Protein AF-A0A6G3ZCK2-F1 (afdb_monomer_lite)

Sequence (172 aa):
LAFLEGDVGRLFSEFALTMAAAVAFSSIVALSLSSMLASKVLQPTTQRTLIARLVERGFAAVERGYRSALAGALRRPSVVAVLFLLVLGSAAWLFREIPSEYAPKEDRGAFFTNHLPPIGVLIAPRIWAFDSDRKGISARISRRHLNHCNGGKTILYLSRGNGLRRWRTLLG

Secondary structure (DSSP, 8-state):
-TT--SHHHHHHHHHHHHHHHHHHHHHHHIIIIIHHHHHHH--------HHHHHHHHHHHHHHHHHHHHHHHHHH-HHHHHHHHHHHHHHHHHHHHHS---SS-----S------PPPTT--S--THHHHHHHHHHHHHHHHTTS-----SS--------SS----------

Radius of gyration: 38.15 Å; chains: 1; bounding box: 64×107×70 Å

Foldseek 3Di:
DLPDDDPLNVVVNVVVVVVVVVVVVVVVCCVPVVVVCCVVVDDPDPDDDPVNVVVVVVVVVVVVVVVVVVVVCVVCVVVVVVVVVVVVVVVVVVVVVDDDDPDPDDPPVDDDDDDDPPPDDDDDDPPVVVVVVVVVVVVVVVVPPPDDDDDDDDDDDDPDPDDDDDDDDDDD

pLDDT: mean 75.1, std 19.96, range [34.25, 97.69]

Structure (mmCIF, N/CA/C/O backbone):
data_AF-A0A6G3ZCK2-F1
#
_entry.id   AF-A0A6G3ZCK2-F1
#
loop_
_atom_site.group_PDB
_atom_site.id
_atom_site.type_symbol
_atom_site.label_atom_id
_atom_site.label_alt_id
_atom_site.label_comp_id
_atom_site.label_asym_id
_atom_site.label_entity_id
_atom_site.label_seq_id
_atom_site.pdbx_PDB_ins_code
_atom_site.Cartn_x
_atom_site.Cartn_y
_atom_site.Cartn_z
_atom_site.occupancy
_atom_site.B_iso_or_equiv
_atom_site.auth_seq_id
_atom_site.auth_comp_id
_atom_site.auth_asym_id
_atom_site.auth_atom_id
_atom_site.pdbx_PDB_model_num
ATOM 1 N N . LEU A 1 1 ? 17.152 1.382 -3.271 1.00 62.22 1 LEU A N 1
ATOM 2 C CA . LEU A 1 1 ? 17.229 2.803 -3.686 1.00 62.22 1 LEU A CA 1
ATOM 3 C C . LEU A 1 1 ? 18.403 3.532 -3.042 1.00 62.22 1 LEU A C 1
ATOM 5 O O . LEU A 1 1 ? 19.153 4.139 -3.781 1.00 62.22 1 LEU A O 1
ATOM 9 N N . ALA A 1 2 ? 18.625 3.402 -1.727 1.00 66.94 2 ALA A N 1
ATOM 10 C CA . ALA A 1 2 ? 19.715 4.088 -1.012 1.00 66.94 2 ALA A CA 1
ATOM 11 C C . ALA A 1 2 ? 21.163 3.729 -1.440 1.00 66.94 2 ALA A C 1
ATOM 13 O O . ALA A 1 2 ? 22.107 4.346 -0.970 1.00 66.94 2 ALA A O 1
ATOM 14 N N . PHE A 1 3 ? 21.337 2.725 -2.307 1.00 71.88 3 PHE A N 1
ATOM 15 C CA . PHE A 1 3 ? 22.629 2.277 -2.848 1.00 71.88 3 PHE A CA 1
ATOM 16 C C . PHE A 1 3 ? 22.690 2.384 -4.386 1.00 71.88 3 PHE A C 1
ATOM 18 O O . PHE A 1 3 ? 23.488 1.701 -5.016 1.00 71.88 3 PHE A O 1
ATOM 25 N N . LEU A 1 4 ? 21.811 3.177 -5.016 1.00 77.06 4 LEU A N 1
ATOM 26 C CA . LEU A 1 4 ? 21.938 3.481 -6.447 1.00 77.06 4 LEU A CA 1
ATOM 27 C C . LEU A 1 4 ? 23.051 4.516 -6.649 1.00 77.06 4 LEU A C 1
ATOM 29 O O . LEU A 1 4 ? 23.073 5.541 -5.973 1.00 77.06 4 LEU A O 1
ATOM 33 N N . GLU A 1 5 ? 23.940 4.253 -7.600 1.00 69.50 5 GLU A N 1
ATOM 34 C CA . GLU A 1 5 ? 25.084 5.105 -7.932 1.00 69.50 5 GLU A CA 1
ATOM 35 C C . GLU A 1 5 ? 24.721 6.075 -9.077 1.00 69.50 5 GLU A C 1
ATOM 37 O O . GLU A 1 5 ? 23.989 5.710 -9.999 1.00 69.50 5 GLU A O 1
ATOM 42 N N . GLY A 1 6 ? 25.181 7.331 -9.000 1.00 75.69 6 GLY A N 1
ATOM 43 C CA . GLY A 1 6 ? 24.859 8.413 -9.948 1.00 75.69 6 GLY A CA 1
ATOM 44 C C . GLY A 1 6 ? 23.977 9.532 -9.367 1.00 75.69 6 GLY A C 1
ATOM 45 O O . GLY A 1 6 ? 23.432 9.409 -8.269 1.00 75.69 6 GLY A O 1
ATOM 46 N N . ASP A 1 7 ? 23.814 10.636 -10.107 1.00 74.94 7 ASP A N 1
ATOM 47 C CA . ASP A 1 7 ? 23.085 11.839 -9.647 1.00 74.94 7 ASP A CA 1
ATOM 48 C C . ASP A 1 7 ? 21.626 11.544 -9.259 1.00 74.94 7 ASP A C 1
ATOM 50 O O . ASP A 1 7 ? 21.112 12.032 -8.252 1.00 74.94 7 ASP A O 1
ATOM 54 N N . VAL A 1 8 ? 20.977 10.666 -10.024 1.00 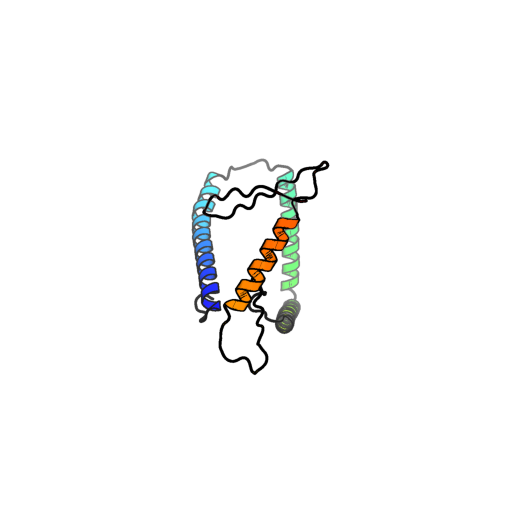78.25 8 VAL A N 1
ATOM 55 C CA . VAL A 1 8 ? 19.616 10.181 -9.759 1.00 78.25 8 VAL A CA 1
ATOM 56 C C . VAL A 1 8 ? 19.570 9.330 -8.482 1.00 78.25 8 VAL A C 1
ATOM 58 O O . VAL A 1 8 ? 18.631 9.424 -7.691 1.00 78.25 8 VAL A O 1
ATOM 61 N N . GLY A 1 9 ? 20.613 8.533 -8.240 1.00 78.19 9 GLY A N 1
ATOM 62 C CA . GLY A 1 9 ? 20.752 7.706 -7.044 1.00 78.19 9 GLY A CA 1
ATOM 63 C C . GLY A 1 9 ? 20.879 8.533 -5.768 1.00 78.19 9 GLY A C 1
ATOM 64 O O . GLY A 1 9 ? 20.275 8.183 -4.753 1.00 78.19 9 GLY A O 1
ATOM 65 N N . ARG A 1 10 ? 21.570 9.678 -5.826 1.00 80.31 10 ARG A N 1
ATOM 66 C CA . ARG A 1 10 ? 21.702 10.597 -4.685 1.00 80.31 10 ARG A CA 1
ATOM 67 C C . ARG A 1 10 ? 20.360 11.211 -4.277 1.00 80.31 10 ARG A C 1
ATOM 69 O O . ARG A 1 10 ? 20.015 11.162 -3.098 1.00 80.31 10 ARG A O 1
ATOM 76 N N . LEU A 1 11 ? 19.568 11.681 -5.244 1.00 83.62 11 LEU A N 1
ATOM 77 C CA . LEU A 1 11 ? 18.233 12.239 -4.987 1.00 83.62 11 LEU A CA 1
ATOM 78 C C . LEU A 1 11 ? 17.289 11.200 -4.356 1.00 83.62 11 LEU A C 1
ATOM 80 O O . LEU A 1 11 ? 16.646 11.461 -3.338 1.00 83.62 11 LEU A O 1
ATOM 84 N N . PHE A 1 12 ? 17.230 9.991 -4.924 1.00 84.12 12 PHE A N 1
ATOM 85 C CA . PHE A 1 12 ? 16.384 8.929 -4.375 1.00 84.12 12 PHE A CA 1
ATOM 86 C C . PHE A 1 12 ? 16.886 8.396 -3.028 1.00 84.12 12 PHE A C 1
ATOM 88 O O . PHE A 1 12 ? 16.075 7.910 -2.240 1.00 84.12 12 PHE A O 1
ATOM 95 N N . SER A 1 13 ? 18.186 8.490 -2.737 1.00 88.12 13 SER A N 1
ATOM 96 C CA . SER A 1 13 ? 18.752 8.081 -1.446 1.00 88.12 13 SER A CA 1
ATOM 97 C C . SER A 1 13 ? 18.347 9.025 -0.316 1.00 88.12 13 SER A C 1
ATOM 99 O O . SER A 1 13 ? 17.959 8.554 0.753 1.00 88.12 13 SER A O 1
ATOM 101 N N . GLU A 1 14 ? 18.350 10.338 -0.556 1.00 89.94 14 GLU A N 1
ATOM 102 C CA . GLU A 1 14 ? 17.881 11.334 0.418 1.00 89.94 14 GLU A CA 1
ATOM 103 C C . GLU A 1 14 ? 16.376 11.175 0.707 1.00 89.94 14 GLU A C 1
ATOM 105 O O . GLU A 1 14 ? 15.948 11.171 1.867 1.00 89.94 14 GLU A O 1
ATOM 110 N N . PHE A 1 15 ? 15.566 10.933 -0.329 1.00 91.50 15 PHE A N 1
ATOM 111 C CA . PHE A 1 15 ? 14.142 10.626 -0.159 1.00 91.50 15 PHE A CA 1
ATOM 112 C C . PHE A 1 15 ? 13.913 9.298 0.582 1.00 91.50 15 PHE A C 1
ATOM 114 O O . PHE A 1 15 ? 13.095 9.213 1.497 1.00 91.50 15 PHE A O 1
ATOM 121 N N . ALA A 1 16 ? 14.659 8.250 0.229 1.00 92.44 16 ALA A N 1
ATOM 122 C CA . ALA A 1 16 ? 14.528 6.953 0.884 1.00 92.44 16 ALA A CA 1
ATOM 123 C C . ALA A 1 16 ? 14.892 7.031 2.374 1.00 92.44 16 ALA A C 1
ATOM 125 O O . ALA A 1 16 ? 14.187 6.453 3.202 1.00 92.44 16 ALA A O 1
ATOM 126 N N . LEU A 1 17 ? 15.952 7.767 2.725 1.00 92.69 17 LEU A N 1
ATOM 127 C CA . LEU A 1 17 ? 16.385 7.939 4.111 1.00 92.69 17 LEU A CA 1
ATOM 128 C C . LEU A 1 17 ? 15.348 8.706 4.943 1.00 92.69 17 LEU A C 1
ATOM 130 O O . LEU A 1 17 ? 15.044 8.298 6.064 1.00 92.69 17 LEU A O 1
ATOM 134 N N . THR A 1 18 ? 14.773 9.781 4.399 1.00 94.62 18 THR A N 1
ATOM 135 C CA . THR A 1 18 ? 13.746 10.574 5.097 1.00 94.62 18 THR A CA 1
ATOM 136 C C . THR A 1 18 ? 12.463 9.774 5.322 1.00 94.62 18 THR A C 1
ATOM 138 O O . THR A 1 18 ? 11.944 9.764 6.439 1.00 94.62 18 THR A O 1
ATOM 141 N N . MET A 1 19 ? 11.994 9.029 4.316 1.00 96.31 19 MET A N 1
ATOM 142 C CA . MET A 1 19 ? 10.844 8.127 4.452 1.00 96.31 19 MET A CA 1
ATOM 143 C C . MET A 1 19 ? 11.108 7.005 5.462 1.00 96.31 19 MET A C 1
ATOM 145 O O . MET A 1 19 ? 10.255 6.721 6.303 1.00 96.31 19 MET A O 1
ATOM 149 N N . ALA A 1 20 ? 12.296 6.393 5.424 1.00 95.69 20 ALA A N 1
ATOM 150 C CA . ALA A 1 20 ? 12.673 5.348 6.373 1.00 95.69 20 ALA A CA 1
ATOM 151 C C . ALA A 1 20 ? 12.702 5.877 7.815 1.00 95.69 20 ALA A C 1
ATOM 153 O O . ALA A 1 20 ? 12.113 5.262 8.705 1.00 95.69 20 ALA A O 1
ATOM 154 N N . ALA A 1 21 ? 13.321 7.040 8.041 1.00 96.50 21 ALA A N 1
ATOM 155 C CA . ALA A 1 21 ? 13.349 7.682 9.351 1.00 96.50 21 ALA A CA 1
ATOM 156 C C . ALA A 1 21 ? 11.933 8.044 9.833 1.00 96.50 21 ALA A C 1
ATOM 158 O O . ALA A 1 21 ? 11.574 7.728 10.967 1.00 96.50 21 ALA A O 1
ATOM 159 N N . ALA A 1 22 ? 11.099 8.635 8.969 1.00 97.25 22 ALA A N 1
ATOM 160 C CA . ALA A 1 22 ? 9.723 9.005 9.299 1.00 97.25 22 ALA A CA 1
ATOM 161 C C . ALA A 1 22 ? 8.873 7.790 9.711 1.00 97.25 22 ALA A C 1
ATOM 163 O O . ALA A 1 22 ? 8.191 7.831 10.738 1.00 97.25 22 ALA A O 1
ATOM 164 N N . VAL A 1 23 ? 8.946 6.686 8.959 1.00 96.75 23 VAL A N 1
ATOM 165 C CA . VAL A 1 23 ? 8.215 5.446 9.275 1.00 96.75 23 VAL A CA 1
ATOM 166 C C . VAL A 1 23 ? 8.749 4.790 10.552 1.00 96.75 23 VAL A C 1
ATOM 168 O O . VAL A 1 23 ? 7.955 4.297 11.355 1.00 96.75 23 VAL A O 1
ATOM 171 N N . ALA A 1 24 ? 10.064 4.821 10.793 1.00 97.56 24 ALA A N 1
ATOM 172 C CA . ALA A 1 24 ? 10.661 4.280 12.015 1.00 97.56 24 ALA A CA 1
ATOM 173 C C . ALA A 1 24 ? 10.182 5.036 13.265 1.00 97.56 24 ALA A C 1
ATOM 175 O O . ALA A 1 24 ? 9.674 4.418 14.205 1.00 97.56 24 ALA A O 1
ATOM 176 N N . PHE A 1 25 ? 10.254 6.372 13.252 1.00 97.38 25 PHE A N 1
ATOM 177 C CA . PHE A 1 25 ? 9.725 7.194 14.343 1.00 97.38 25 PHE A CA 1
ATOM 178 C C . PHE A 1 25 ? 8.212 7.012 14.511 1.00 97.38 25 PHE A C 1
ATOM 180 O O . PHE A 1 25 ? 7.741 6.850 15.637 1.00 97.38 25 PHE A O 1
ATOM 187 N N . SER A 1 26 ? 7.452 6.964 13.410 1.00 97.50 26 SER A N 1
ATOM 188 C CA . SER A 1 26 ? 6.005 6.713 13.443 1.00 97.50 26 SER A CA 1
ATOM 189 C C . SER A 1 26 ? 5.668 5.363 14.077 1.00 97.50 26 SER A C 1
ATOM 191 O O . SER A 1 26 ? 4.751 5.287 14.889 1.00 97.50 26 SER A O 1
ATOM 193 N N . SER A 1 27 ? 6.444 4.318 13.788 1.00 97.19 27 SER A N 1
ATOM 194 C CA . SER A 1 27 ? 6.246 2.987 14.371 1.00 97.19 27 SER A CA 1
ATOM 195 C C . SER A 1 27 ? 6.489 2.994 15.884 1.00 97.19 27 SER A C 1
ATOM 197 O O . SER A 1 27 ? 5.657 2.493 16.637 1.00 97.19 27 SER A O 1
ATOM 199 N N . ILE A 1 28 ? 7.570 3.626 16.358 1.00 97.44 28 ILE A N 1
ATOM 200 C CA . ILE A 1 28 ? 7.863 3.755 17.802 1.00 97.44 28 ILE A CA 1
ATOM 201 C C . ILE A 1 28 ? 6.743 4.520 18.522 1.00 97.44 28 ILE A C 1
ATOM 203 O O . ILE A 1 28 ? 6.287 4.113 19.597 1.00 97.44 28 ILE A O 1
ATOM 207 N N . VAL A 1 29 ? 6.274 5.605 17.902 1.00 96.12 29 VAL A N 1
ATOM 208 C CA . VAL A 1 29 ? 5.152 6.416 18.386 1.00 96.12 29 VAL A CA 1
ATOM 209 C C . VAL A 1 29 ? 3.864 5.596 18.415 1.00 96.12 29 VAL A C 1
ATOM 211 O O . VAL A 1 29 ? 3.179 5.599 19.432 1.00 96.12 29 VAL A O 1
ATOM 214 N N . ALA A 1 30 ? 3.545 4.845 17.361 1.00 96.25 30 ALA A N 1
ATOM 215 C CA . ALA A 1 30 ? 2.355 4.005 17.310 1.00 96.25 30 ALA A CA 1
ATOM 216 C C . ALA A 1 30 ? 2.380 2.931 18.406 1.00 96.25 30 ALA A C 1
ATOM 218 O O . ALA A 1 30 ? 1.399 2.782 19.129 1.00 96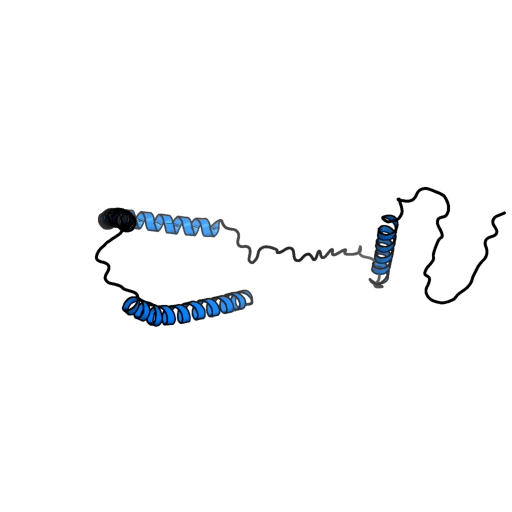.25 30 ALA A O 1
ATOM 219 N N . LEU A 1 31 ? 3.502 2.235 18.608 1.00 95.00 31 LEU A N 1
ATOM 220 C CA . LEU A 1 31 ? 3.588 1.199 19.640 1.00 95.00 31 LEU A CA 1
ATOM 221 C C . LEU A 1 31 ? 3.515 1.774 21.065 1.00 95.00 31 LEU A C 1
ATOM 223 O O . LEU A 1 31 ? 2.880 1.166 21.926 1.00 95.00 31 LEU A O 1
ATOM 227 N N . SER A 1 32 ? 4.113 2.941 21.322 1.00 95.25 32 SER A N 1
ATOM 228 C CA . SER A 1 32 ? 4.132 3.549 22.664 1.00 95.25 32 SER A CA 1
ATOM 229 C C . SER A 1 32 ? 2.856 4.334 22.978 1.00 95.25 32 SER A C 1
ATOM 231 O O . SER A 1 32 ? 2.174 4.070 23.967 1.00 95.25 32 SER A O 1
ATOM 233 N N . LEU A 1 33 ? 2.505 5.302 22.129 1.00 93.88 33 LEU A N 1
ATOM 234 C CA . LEU A 1 33 ? 1.378 6.203 22.366 1.00 93.88 33 LEU A CA 1
ATOM 235 C C . LEU A 1 33 ? 0.039 5.530 22.071 1.00 93.88 33 LEU A C 1
ATOM 237 O O . LEU A 1 33 ? -0.896 5.737 22.839 1.00 93.88 33 LEU A O 1
ATOM 241 N N . SER A 1 34 ? -0.082 4.709 21.018 1.00 94.56 34 SER A N 1
ATOM 242 C CA . SER A 1 34 ? -1.368 4.059 20.716 1.00 94.56 34 SER A CA 1
ATOM 243 C C . SER A 1 34 ? -1.744 3.035 21.787 1.00 94.56 34 SER A C 1
ATOM 245 O O . SER A 1 34 ? -2.887 3.036 22.233 1.00 94.56 34 SER A O 1
ATOM 247 N N . SER A 1 35 ? -0.792 2.225 22.276 1.00 90.50 35 SER A N 1
ATOM 248 C CA . SER A 1 35 ? -1.063 1.260 23.355 1.00 90.50 35 SER A CA 1
ATOM 249 C C . SER A 1 35 ? -1.417 1.951 24.680 1.00 90.50 35 SER A C 1
ATOM 251 O O . SER A 1 35 ? -2.392 1.573 25.335 1.00 90.50 35 SER A O 1
ATOM 253 N N . MET A 1 36 ? -0.700 3.023 25.042 1.00 94.25 36 MET A N 1
ATOM 254 C CA . MET A 1 36 ? -0.987 3.804 26.248 1.00 94.25 36 MET A CA 1
ATOM 255 C C . MET A 1 36 ? -2.348 4.511 26.163 1.00 94.25 36 MET A C 1
ATOM 257 O O . MET A 1 36 ? -3.141 4.445 27.106 1.00 94.25 36 MET A O 1
ATOM 261 N N . LEU A 1 37 ? -2.634 5.182 25.042 1.00 91.62 37 LEU A N 1
ATOM 262 C CA . LEU A 1 37 ? -3.900 5.886 24.838 1.00 91.62 37 LEU A CA 1
ATOM 263 C C . LEU A 1 37 ? -5.065 4.907 24.766 1.00 91.62 37 LEU A C 1
ATOM 265 O O . LEU A 1 37 ? -6.092 5.175 25.378 1.00 91.62 37 LEU A O 1
ATOM 269 N N . ALA A 1 38 ? -4.907 3.756 24.111 1.00 87.62 38 ALA A N 1
ATOM 270 C CA . ALA A 1 38 ? -5.930 2.718 24.112 1.00 87.62 38 ALA A CA 1
ATOM 271 C C . ALA A 1 38 ? -6.255 2.263 25.541 1.00 87.62 38 ALA A C 1
ATOM 273 O O . ALA A 1 38 ? -7.423 2.158 25.889 1.00 87.62 38 ALA A O 1
ATOM 274 N N . SER A 1 39 ? -5.263 2.085 26.418 1.00 90.50 39 SER A N 1
ATOM 275 C CA . SER A 1 39 ? -5.540 1.705 27.810 1.00 90.50 39 SER A CA 1
ATOM 276 C C . SER A 1 39 ? -6.199 2.816 28.642 1.00 90.50 39 SER A C 1
ATOM 278 O O . SER A 1 39 ? -6.892 2.503 29.608 1.00 90.50 39 SER A O 1
ATOM 280 N N . LYS A 1 40 ? -5.956 4.096 28.329 1.00 87.19 40 LYS A N 1
ATOM 281 C CA . LYS A 1 40 ? -6.430 5.239 29.136 1.00 87.19 40 LYS A CA 1
ATOM 282 C C . LYS A 1 40 ? -7.729 5.867 28.627 1.00 87.19 40 LYS A C 1
ATOM 284 O O . LYS A 1 40 ? -8.520 6.349 29.430 1.00 87.19 40 LYS A O 1
ATOM 289 N N . VAL A 1 41 ? -7.930 5.895 27.313 1.00 86.81 41 VAL A N 1
ATOM 290 C CA . VAL A 1 41 ? -9.071 6.540 26.639 1.00 86.81 41 VAL A CA 1
ATOM 291 C C . VAL A 1 41 ? -10.241 5.572 26.466 1.00 86.81 41 VAL A C 1
ATOM 293 O O . VAL A 1 41 ? -11.377 6.018 26.308 1.00 86.81 41 VAL A O 1
ATOM 296 N N . LEU A 1 42 ? -9.998 4.257 26.517 1.00 79.38 42 LEU A N 1
ATOM 297 C CA . LEU A 1 42 ? -11.042 3.254 26.339 1.00 79.38 42 LEU A CA 1
ATOM 298 C C . LEU A 1 42 ? -11.968 3.211 27.560 1.00 79.38 42 LEU A C 1
ATOM 300 O O . LEU A 1 42 ? -11.761 2.476 28.522 1.00 79.38 42 LEU A O 1
ATOM 304 N N . GLN A 1 43 ? -13.013 4.029 27.500 1.00 78.94 43 GLN A N 1
ATOM 305 C CA . GLN A 1 43 ? -14.123 3.991 28.438 1.00 78.94 43 GLN A CA 1
ATOM 306 C C . GLN A 1 43 ? -15.036 2.812 28.068 1.00 78.94 43 GLN A C 1
ATOM 308 O O . GLN A 1 43 ? -15.429 2.693 26.901 1.00 78.94 43 GLN A O 1
ATOM 313 N N . PRO A 1 44 ? -15.407 1.942 29.022 1.00 72.06 44 PRO A N 1
ATOM 314 C CA . PRO A 1 44 ? -16.388 0.895 28.776 1.00 72.06 44 PRO A CA 1
ATOM 315 C C . PRO A 1 44 ? -17.756 1.545 28.534 1.00 72.06 44 PRO A C 1
ATOM 317 O O . PRO A 1 44 ? -18.460 1.924 29.465 1.00 72.06 44 PRO A O 1
ATOM 320 N N . THR A 1 45 ? -18.125 1.722 27.265 1.00 68.06 45 THR A N 1
ATOM 321 C CA . THR A 1 45 ? -19.443 2.241 26.892 1.00 68.06 45 THR A CA 1
ATOM 322 C C . THR A 1 45 ? -20.434 1.095 26.702 1.00 68.06 45 THR A C 1
ATOM 324 O O . THR A 1 45 ? -20.283 0.248 25.823 1.00 68.06 45 THR A O 1
ATOM 327 N N . THR A 1 46 ? -21.474 1.073 27.536 1.00 62.97 46 THR A N 1
ATOM 328 C CA . THR A 1 46 ? -22.573 0.093 27.469 1.00 62.97 46 THR A CA 1
ATOM 329 C C . THR A 1 46 ? -23.646 0.498 26.447 1.00 62.97 46 THR A C 1
ATOM 331 O O . THR A 1 46 ? -24.452 -0.330 26.027 1.00 62.97 46 THR A O 1
ATOM 334 N N . GLN A 1 47 ? -23.665 1.756 25.984 1.00 63.81 47 GLN A N 1
ATOM 335 C CA . GLN A 1 47 ? -24.712 2.266 25.092 1.00 63.81 47 GLN A CA 1
ATOM 336 C C . GLN A 1 47 ? -24.146 2.728 23.743 1.00 63.81 47 GLN A C 1
ATOM 338 O O . GLN A 1 47 ? -23.678 3.852 23.581 1.00 63.81 47 GLN A O 1
ATOM 343 N N . ARG A 1 48 ? -24.222 1.849 22.734 1.00 72.81 48 ARG A N 1
ATOM 344 C CA . ARG A 1 48 ? -23.890 2.194 21.341 1.00 72.81 48 ARG A CA 1
ATOM 345 C C . ARG A 1 48 ? -24.968 3.085 20.724 1.00 72.81 48 ARG A C 1
ATOM 347 O O . ARG A 1 48 ? -26.125 2.659 20.625 1.00 72.81 48 ARG A O 1
ATOM 354 N N . THR A 1 49 ? -24.561 4.264 20.249 1.00 85.75 49 THR A N 1
ATOM 355 C CA . THR A 1 49 ? -25.398 5.210 19.495 1.00 85.75 49 THR A CA 1
ATOM 356 C C . THR A 1 49 ? -25.963 4.566 18.222 1.00 85.75 49 THR A C 1
ATOM 358 O O . THR A 1 49 ? -25.384 3.629 17.668 1.00 85.75 49 THR A O 1
ATOM 361 N N . LEU A 1 50 ? -27.107 5.059 17.731 1.00 86.38 50 LEU A N 1
ATOM 362 C CA . LEU A 1 50 ? -27.739 4.533 16.510 1.00 86.38 50 LEU A CA 1
ATOM 363 C C . LEU A 1 50 ? -26.805 4.614 15.290 1.00 86.38 50 LEU A C 1
ATOM 365 O O . LEU A 1 50 ? -26.767 3.686 14.484 1.00 86.38 50 LEU A O 1
ATOM 369 N N . ILE A 1 51 ? -25.996 5.674 15.209 1.00 90.31 51 ILE A N 1
ATOM 370 C CA . ILE A 1 51 ? -24.982 5.861 14.162 1.00 90.31 51 ILE A CA 1
ATOM 371 C C . ILE A 1 51 ? -23.901 4.778 14.258 1.00 90.31 51 ILE A C 1
ATOM 373 O O . ILE A 1 51 ? -23.593 4.141 13.254 1.00 90.31 51 ILE A O 1
ATOM 377 N N . ALA A 1 52 ? -23.380 4.496 15.459 1.00 88.56 52 ALA A N 1
ATOM 378 C CA . ALA A 1 52 ? -22.386 3.438 15.651 1.00 88.56 52 ALA A CA 1
ATOM 379 C C . ALA A 1 52 ? -22.920 2.068 15.202 1.00 88.56 52 ALA A C 1
ATOM 381 O O . ALA A 1 52 ? -22.222 1.321 14.524 1.00 88.56 52 ALA A O 1
ATOM 382 N N . ARG A 1 53 ? -24.192 1.758 15.493 1.00 88.44 53 ARG A N 1
ATOM 383 C CA . ARG A 1 53 ? -24.828 0.505 15.043 1.00 88.44 53 ARG A CA 1
ATOM 384 C C . ARG A 1 53 ? -24.981 0.432 13.523 1.00 88.44 53 ARG A C 1
ATOM 386 O O . ARG A 1 53 ? -24.855 -0.654 12.960 1.00 88.44 53 ARG A O 1
ATOM 393 N N . LEU A 1 54 ? -25.272 1.552 12.860 1.00 92.31 54 LEU A N 1
ATOM 394 C CA . LEU A 1 54 ? -25.364 1.604 11.400 1.00 92.31 54 LEU A CA 1
ATOM 395 C C . LEU A 1 54 ? -23.996 1.354 10.752 1.00 92.31 54 LEU A C 1
ATOM 397 O O . LEU A 1 54 ? -23.891 0.531 9.845 1.00 92.31 54 LEU A O 1
ATOM 401 N N . VAL A 1 55 ? -22.953 2.005 11.269 1.00 94.25 55 VAL A N 1
ATOM 402 C CA . VAL A 1 55 ? -21.567 1.822 10.817 1.00 94.25 55 VAL A CA 1
ATOM 403 C C . VAL A 1 55 ? -21.116 0.374 11.017 1.00 94.25 55 VAL A C 1
ATOM 405 O O . VAL A 1 55 ? -20.568 -0.231 10.099 1.00 94.25 55 VAL A O 1
ATOM 408 N N . GLU A 1 56 ? -21.425 -0.229 12.164 1.00 91.69 56 GLU A N 1
ATOM 409 C CA . GLU A 1 56 ? -21.064 -1.621 12.444 1.00 91.69 56 GLU A CA 1
ATOM 410 C C . GLU A 1 56 ? -21.760 -2.617 11.516 1.00 91.69 56 GLU A C 1
ATOM 412 O O . GLU A 1 56 ? -21.149 -3.579 11.058 1.00 91.69 56 GLU A O 1
ATOM 417 N N . ARG A 1 57 ? -23.030 -2.367 11.172 1.00 93.50 57 ARG A N 1
ATOM 418 C CA . ARG A 1 57 ? -23.739 -3.159 10.156 1.00 93.50 57 ARG A CA 1
ATOM 419 C C . ARG A 1 57 ? -23.094 -3.016 8.779 1.00 93.50 57 ARG A C 1
ATOM 421 O O . ARG A 1 57 ? -23.019 -4.010 8.059 1.00 93.50 57 ARG A O 1
ATOM 428 N N . GLY A 1 58 ? -22.620 -1.816 8.436 1.00 95.69 58 GLY A N 1
ATOM 429 C CA . GLY A 1 58 ? -21.846 -1.561 7.222 1.00 95.69 58 GLY A CA 1
ATOM 430 C C . GLY A 1 58 ? -20.557 -2.383 7.189 1.00 95.69 58 GLY A C 1
ATOM 431 O O . GLY A 1 58 ? -20.352 -3.160 6.257 1.00 95.69 58 GLY A O 1
ATOM 432 N N . PHE A 1 59 ? -19.740 -2.303 8.243 1.00 96.00 59 PHE A N 1
ATOM 433 C CA . PHE A 1 59 ? -18.516 -3.104 8.359 1.00 96.00 59 PHE A CA 1
ATOM 434 C C . PHE A 1 59 ? -18.796 -4.609 8.318 1.00 96.00 59 PHE A C 1
ATOM 436 O O . PHE A 1 59 ? -18.134 -5.326 7.574 1.00 96.00 59 PHE A O 1
ATOM 443 N N . ALA A 1 60 ? -19.831 -5.089 9.011 1.00 96.06 60 ALA A N 1
ATOM 444 C CA . ALA A 1 60 ? -20.219 -6.499 8.984 1.00 96.06 60 ALA A CA 1
ATOM 445 C C . ALA A 1 60 ? -20.722 -6.962 7.602 1.00 96.06 60 ALA A C 1
ATOM 447 O O . ALA A 1 60 ? -20.652 -8.149 7.275 1.00 96.06 60 ALA A O 1
ATOM 448 N N . ALA A 1 61 ? -21.284 -6.068 6.784 1.00 96.38 61 ALA A N 1
ATOM 449 C CA . ALA A 1 61 ? -21.643 -6.383 5.403 1.00 96.38 61 ALA A CA 1
ATOM 450 C C . ALA A 1 61 ? -20.390 -6.505 4.522 1.00 96.38 61 ALA A C 1
ATOM 452 O O . ALA A 1 61 ? -20.263 -7.481 3.782 1.00 96.38 61 ALA A O 1
ATOM 453 N N . VAL A 1 62 ? -19.443 -5.571 4.659 1.00 97.56 62 VAL A N 1
ATOM 454 C CA . VAL A 1 62 ? -18.156 -5.603 3.944 1.00 97.56 62 VAL A CA 1
ATOM 455 C C . VAL A 1 62 ? -17.344 -6.841 4.328 1.00 97.56 62 VAL A C 1
ATOM 457 O O . VAL A 1 62 ? -16.839 -7.530 3.446 1.00 97.56 62 VAL A O 1
ATOM 460 N N . GLU A 1 63 ? -17.280 -7.184 5.616 1.00 97.19 63 GLU A N 1
ATO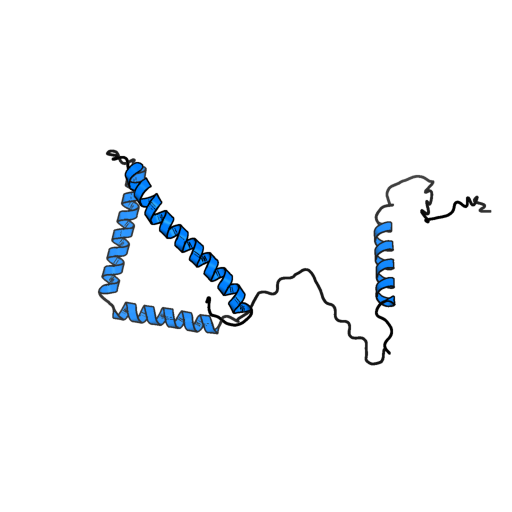M 461 C CA . GLU A 1 63 ? -16.588 -8.379 6.112 1.00 97.19 63 GLU A CA 1
ATOM 462 C C . GLU A 1 63 ? -17.165 -9.660 5.497 1.00 97.19 63 GLU A C 1
ATOM 464 O O . GLU A 1 63 ? -16.425 -10.499 4.977 1.00 97.19 63 GLU A O 1
ATOM 469 N N . ARG A 1 64 ? -18.497 -9.802 5.493 1.00 96.88 64 ARG A N 1
ATOM 470 C CA . ARG A 1 64 ? -19.171 -10.955 4.876 1.00 96.88 64 ARG A CA 1
ATOM 471 C C . ARG A 1 64 ? -18.926 -11.016 3.369 1.00 96.88 64 ARG A C 1
ATOM 473 O O . ARG A 1 64 ? -18.656 -12.099 2.847 1.00 96.88 64 ARG A O 1
ATOM 480 N N . GLY A 1 65 ? -18.963 -9.868 2.693 1.00 96.69 65 GLY A N 1
ATOM 481 C CA . GLY A 1 65 ? -18.628 -9.746 1.276 1.00 96.69 65 GLY A CA 1
ATOM 482 C C . GLY A 1 65 ? -17.206 -10.227 0.992 1.00 96.69 65 GLY A C 1
ATOM 483 O O . GLY A 1 65 ? -17.022 -11.164 0.214 1.00 96.69 65 GLY A O 1
ATOM 484 N N . TYR A 1 66 ? -16.220 -9.676 1.701 1.00 97.31 66 TYR A N 1
ATOM 485 C CA . TYR A 1 66 ? -14.818 -10.072 1.587 1.00 97.31 66 TYR A CA 1
ATOM 486 C C . TYR A 1 66 ? -14.618 -11.566 1.863 1.00 97.31 66 TYR A C 1
ATOM 488 O O . TYR A 1 66 ? -13.986 -12.257 1.067 1.00 97.31 66 TYR A O 1
ATOM 496 N N . ARG A 1 67 ? -15.220 -12.103 2.932 1.00 96.88 67 ARG A N 1
ATOM 497 C CA . ARG A 1 67 ? -15.125 -13.529 3.280 1.00 96.88 67 ARG A CA 1
ATOM 498 C C . ARG A 1 67 ? -15.698 -14.429 2.187 1.00 96.88 67 ARG A C 1
ATOM 500 O O . ARG A 1 67 ? -15.103 -15.459 1.881 1.00 96.88 67 ARG A O 1
ATOM 507 N N . SER A 1 68 ? -16.830 -14.052 1.591 1.00 95.69 68 SER A N 1
ATOM 508 C CA . SER A 1 68 ? -17.441 -14.817 0.498 1.00 95.69 68 SER A CA 1
ATOM 509 C C . SER A 1 68 ? -16.602 -14.774 -0.785 1.00 95.69 68 SER A C 1
ATOM 511 O O . SER A 1 68 ? -16.389 -15.815 -1.409 1.00 95.69 68 SER A O 1
ATOM 513 N N . ALA A 1 69 ? -16.053 -13.604 -1.131 1.00 94.25 69 ALA A N 1
ATOM 514 C CA . ALA A 1 69 ? -15.171 -13.424 -2.279 1.00 94.25 69 ALA A CA 1
ATOM 515 C C . ALA A 1 69 ? -13.866 -14.211 -2.104 1.00 94.25 69 ALA A C 1
ATOM 517 O O . ALA A 1 69 ? -13.452 -14.937 -3.008 1.00 94.25 69 ALA A O 1
ATOM 518 N N . LEU A 1 70 ? -13.270 -14.145 -0.912 1.00 95.31 70 LEU A N 1
ATOM 519 C CA . LEU A 1 70 ? -12.071 -14.895 -0.559 1.00 95.31 70 LEU A CA 1
ATOM 520 C C . LEU A 1 70 ? -12.328 -16.407 -0.616 1.00 95.31 70 LEU A C 1
ATOM 522 O O . LEU A 1 70 ? -11.574 -17.131 -1.258 1.00 95.31 70 LEU A O 1
ATOM 526 N N . ALA A 1 71 ? -13.426 -16.894 -0.029 1.00 95.25 71 ALA A N 1
ATOM 527 C CA . ALA A 1 71 ? -13.797 -18.307 -0.114 1.00 95.25 71 ALA A CA 1
ATOM 528 C C . ALA A 1 71 ? -14.022 -18.767 -1.568 1.00 95.25 71 ALA A C 1
ATOM 530 O O . ALA A 1 71 ? -13.653 -19.886 -1.929 1.00 95.25 71 ALA A O 1
ATOM 531 N N . GLY A 1 72 ? -14.590 -17.906 -2.419 1.00 93.81 72 GLY A N 1
ATOM 532 C CA . GLY A 1 72 ? -14.708 -18.146 -3.858 1.00 93.81 72 GLY A CA 1
ATOM 533 C C . GLY A 1 72 ? -13.350 -18.232 -4.562 1.00 93.81 72 GLY A C 1
ATOM 534 O O . GLY A 1 72 ? -13.136 -19.147 -5.359 1.00 93.81 72 GLY A O 1
ATOM 535 N N . ALA A 1 73 ? -12.422 -17.333 -4.229 1.00 93.00 73 ALA A N 1
ATOM 536 C CA . ALA A 1 73 ? -11.073 -17.300 -4.788 1.00 93.00 73 ALA A CA 1
ATOM 537 C C . ALA A 1 73 ? -10.255 -18.546 -4.402 1.00 93.00 73 ALA A C 1
ATOM 539 O O . ALA A 1 73 ? -9.662 -19.183 -5.274 1.00 93.00 73 ALA A O 1
ATOM 540 N N . LEU A 1 74 ? -10.286 -18.963 -3.129 1.00 94.00 74 LEU A N 1
ATOM 541 C CA . LEU A 1 74 ? -9.570 -20.163 -2.670 1.00 94.00 74 LEU A CA 1
ATOM 542 C C . LEU A 1 74 ? -10.101 -21.462 -3.292 1.00 94.00 74 LEU A C 1
ATOM 544 O O . LEU A 1 74 ? -9.341 -22.409 -3.473 1.00 94.00 74 LEU A O 1
ATOM 548 N N . ARG A 1 75 ? -11.392 -21.526 -3.643 1.00 94.94 75 ARG A N 1
ATOM 549 C CA . ARG A 1 75 ? -11.991 -22.705 -4.293 1.00 94.94 75 ARG A CA 1
ATOM 550 C C . ARG A 1 75 ? -11.502 -22.931 -5.723 1.00 94.94 75 ARG A C 1
ATOM 552 O O . ARG A 1 75 ? -11.659 -24.033 -6.242 1.00 94.94 75 ARG A O 1
ATOM 559 N N . ARG A 1 76 ? -10.971 -21.900 -6.385 1.00 94.69 76 ARG A N 1
ATOM 560 C CA . ARG A 1 76 ? -10.546 -21.947 -7.792 1.00 94.69 76 ARG A CA 1
ATOM 561 C C . ARG A 1 76 ? -9.165 -21.302 -7.956 1.00 94.69 76 ARG A C 1
ATOM 563 O O . ARG A 1 76 ? -9.054 -20.266 -8.616 1.00 94.69 76 ARG A O 1
ATOM 570 N N . PRO A 1 77 ? -8.103 -21.912 -7.399 1.00 92.50 77 PRO A N 1
ATOM 571 C CA . PRO A 1 77 ? -6.759 -21.335 -7.429 1.00 92.50 77 PRO A CA 1
ATOM 572 C C . PRO A 1 77 ? -6.230 -21.148 -8.856 1.00 92.50 77 PRO A C 1
ATOM 574 O O . PRO A 1 77 ? -5.503 -20.195 -9.114 1.00 92.50 77 PRO A O 1
ATOM 577 N N . SER A 1 78 ? -6.645 -21.993 -9.807 1.00 93.81 78 SER A N 1
ATOM 578 C CA . SER A 1 78 ? -6.285 -21.853 -11.223 1.00 93.81 78 SER A CA 1
ATOM 579 C C . SER A 1 78 ? -6.799 -20.549 -11.838 1.00 93.81 78 SER A C 1
ATOM 581 O O . SER A 1 78 ? -6.054 -19.875 -12.541 1.00 93.81 78 SER A O 1
ATOM 583 N N . VAL A 1 79 ? -8.035 -20.141 -11.535 1.00 94.75 79 VAL A N 1
ATOM 584 C CA . VAL A 1 79 ? -8.612 -18.879 -12.033 1.00 94.75 79 VAL A CA 1
ATOM 585 C C . VAL A 1 79 ? -7.855 -17.681 -11.460 1.00 94.75 79 VAL A C 1
ATOM 587 O O . VAL A 1 79 ? -7.545 -16.742 -12.188 1.00 94.75 79 VAL A O 1
ATOM 590 N N . VAL A 1 80 ? -7.509 -17.732 -10.170 1.00 95.38 80 VAL A N 1
ATOM 591 C CA . VAL A 1 80 ? -6.721 -16.682 -9.507 1.00 95.38 80 VAL A CA 1
ATOM 592 C C . VAL A 1 80 ? -5.314 -16.595 -10.100 1.00 95.38 80 VAL A C 1
ATOM 594 O O . VAL A 1 80 ? -4.834 -15.495 -10.357 1.00 95.38 80 VAL A O 1
ATOM 597 N N . ALA A 1 81 ? -4.673 -17.732 -10.380 1.00 95.56 81 ALA A N 1
ATOM 598 C CA . ALA A 1 81 ? -3.359 -17.773 -11.016 1.00 95.56 81 ALA A CA 1
ATOM 599 C C . ALA A 1 81 ? -3.385 -17.175 -12.432 1.00 95.56 81 ALA A C 1
ATOM 601 O O . ALA A 1 81 ? -2.521 -16.369 -12.771 1.00 95.56 81 ALA A O 1
ATOM 602 N N . VAL A 1 82 ? -4.397 -17.505 -13.242 1.00 96.88 82 VAL A N 1
ATOM 603 C CA . VAL A 1 82 ? -4.576 -16.914 -14.580 1.00 96.88 82 VAL A CA 1
ATOM 604 C C . VAL A 1 82 ? -4.792 -15.404 -14.486 1.00 96.88 82 VAL A C 1
ATOM 606 O O . VAL A 1 82 ? -4.152 -14.653 -15.217 1.00 96.88 82 VAL A O 1
ATOM 609 N N . LEU A 1 83 ? -5.643 -14.944 -13.565 1.00 96.44 83 LEU A N 1
ATOM 610 C CA . LEU A 1 83 ? -5.871 -13.515 -13.344 1.00 96.44 83 LEU A CA 1
ATOM 611 C C . LEU A 1 83 ? -4.582 -12.798 -12.918 1.00 96.44 83 LEU A C 1
ATOM 613 O O . LEU A 1 83 ? -4.281 -11.724 -13.429 1.00 96.44 83 LEU A O 1
ATOM 617 N N . PHE A 1 84 ? -3.803 -13.401 -12.022 1.00 96.38 84 PHE A N 1
ATOM 618 C CA . PHE A 1 84 ? -2.516 -12.867 -11.584 1.00 96.38 84 PHE A CA 1
ATOM 619 C C . PHE A 1 84 ? -1.523 -12.741 -12.747 1.00 96.38 84 PHE A C 1
ATOM 621 O O . PHE A 1 84 ? -0.899 -11.692 -12.910 1.00 96.38 84 PHE A O 1
ATOM 628 N N . LEU A 1 85 ? -1.425 -13.767 -13.599 1.00 97.50 85 LEU A N 1
ATOM 629 C CA . LEU A 1 85 ? -0.599 -13.722 -14.808 1.00 97.50 85 LEU A CA 1
ATOM 630 C C . LEU A 1 85 ? -1.076 -12.652 -15.793 1.00 97.50 85 LEU A C 1
ATOM 632 O O . LEU A 1 85 ? -0.246 -11.975 -16.394 1.00 97.50 85 LEU A O 1
ATOM 636 N N . LEU A 1 86 ? -2.389 -12.458 -15.933 1.00 97.69 86 LEU A N 1
ATOM 637 C CA . LEU A 1 86 ? -2.960 -11.406 -16.775 1.00 97.69 86 LEU A CA 1
ATOM 638 C C . LEU A 1 86 ? -2.575 -10.020 -16.243 1.00 97.69 86 LEU A C 1
ATOM 640 O O . LEU A 1 86 ? -2.093 -9.189 -17.009 1.00 97.69 86 LEU A O 1
ATOM 644 N N . VAL A 1 87 ? -2.699 -9.784 -14.933 1.00 97.62 87 VAL A N 1
ATOM 645 C CA . VAL A 1 87 ? -2.286 -8.519 -14.302 1.00 97.62 87 VAL A CA 1
ATOM 646 C C . VAL A 1 87 ? -0.790 -8.272 -14.504 1.00 97.62 87 VAL A C 1
ATOM 648 O O . VAL A 1 87 ? -0.416 -7.194 -14.966 1.00 97.62 87 VAL A O 1
ATOM 651 N N . LEU A 1 88 ? 0.064 -9.266 -14.247 1.00 97.44 88 LEU A N 1
ATOM 652 C CA . LEU A 1 88 ? 1.505 -9.153 -14.495 1.00 97.44 88 LEU A CA 1
ATOM 653 C C . LEU A 1 88 ? 1.825 -8.875 -15.967 1.00 97.44 88 LEU A C 1
ATOM 655 O O . LEU A 1 88 ? 2.636 -7.999 -16.263 1.00 97.44 88 LEU A O 1
ATOM 659 N N . GLY A 1 89 ? 1.170 -9.582 -16.888 1.00 97.06 89 GLY A N 1
ATOM 660 C CA . GLY A 1 89 ? 1.325 -9.367 -18.324 1.00 97.06 89 GLY A CA 1
ATOM 661 C C . GLY A 1 89 ? 0.901 -7.960 -18.740 1.00 97.06 89 GLY A C 1
ATOM 662 O O . GLY A 1 89 ? 1.626 -7.298 -19.478 1.00 97.06 89 GLY A O 1
ATOM 663 N N . SER A 1 90 ? -0.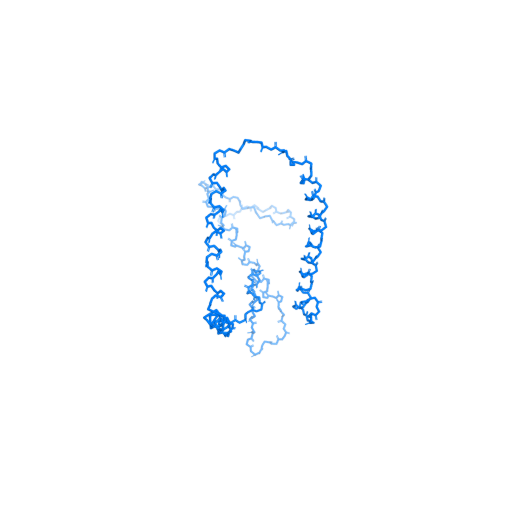221 -7.465 -18.210 1.00 96.56 90 SER A N 1
ATOM 664 C CA . SER A 1 90 ? -0.706 -6.107 -18.475 1.00 96.56 90 SER A CA 1
ATOM 665 C C . SER A 1 90 ? 0.245 -5.036 -17.937 1.00 96.56 90 SER A C 1
ATOM 667 O O . SER A 1 90 ? 0.517 -4.063 -18.634 1.00 96.56 90 SER A O 1
ATOM 669 N N . ALA A 1 91 ? 0.822 -5.243 -16.749 1.00 96.44 91 ALA A N 1
ATOM 670 C CA . ALA A 1 91 ? 1.803 -4.337 -16.168 1.00 96.44 91 ALA A CA 1
ATOM 671 C C . ALA A 1 91 ? 3.101 -4.313 -16.990 1.00 96.44 91 ALA A C 1
ATOM 673 O O . ALA A 1 91 ? 3.632 -3.241 -17.265 1.00 96.44 91 ALA A O 1
ATOM 674 N N . ALA A 1 92 ? 3.585 -5.477 -17.435 1.00 95.31 92 ALA A N 1
ATOM 675 C CA . ALA A 1 92 ? 4.768 -5.577 -18.287 1.00 95.31 92 ALA A CA 1
ATOM 676 C C . ALA A 1 92 ? 4.549 -4.949 -19.672 1.00 95.31 92 ALA A C 1
ATOM 678 O O . ALA A 1 92 ? 5.455 -4.312 -20.207 1.00 95.31 92 ALA A O 1
ATOM 679 N N . TRP A 1 93 ? 3.356 -5.115 -20.247 1.00 95.50 93 TRP A N 1
ATOM 680 C CA . TRP A 1 93 ? 2.977 -4.465 -21.500 1.00 95.50 93 TRP A CA 1
ATOM 681 C C . TRP A 1 93 ? 2.927 -2.943 -21.339 1.00 95.50 93 TRP A C 1
ATOM 683 O O . TRP A 1 93 ? 3.589 -2.228 -22.087 1.00 95.50 93 TRP A O 1
ATOM 693 N N . LEU A 1 94 ? 2.245 -2.454 -20.301 1.00 94.12 94 LEU A N 1
ATOM 694 C CA . LEU A 1 94 ? 2.136 -1.025 -20.018 1.00 94.12 94 LEU A CA 1
ATOM 695 C C . LEU A 1 94 ? 3.504 -0.384 -19.744 1.00 94.12 94 LEU A C 1
ATOM 697 O O . LEU A 1 94 ? 3.775 0.716 -20.211 1.00 94.12 94 LEU A O 1
ATOM 701 N N . PHE A 1 95 ? 4.395 -1.089 -19.044 1.00 92.00 95 PHE A N 1
ATOM 702 C CA . PHE A 1 95 ? 5.753 -0.614 -18.776 1.00 92.00 95 PHE A CA 1
ATOM 703 C C . PHE A 1 95 ? 6.582 -0.402 -20.053 1.00 92.00 95 PHE A C 1
ATOM 705 O O . PHE A 1 95 ? 7.479 0.434 -20.058 1.00 92.00 95 PHE A O 1
ATOM 712 N N . ARG A 1 96 ? 6.296 -1.136 -21.137 1.00 89.81 96 ARG A N 1
ATOM 713 C CA . ARG A 1 96 ? 6.977 -0.955 -22.430 1.00 89.81 96 ARG A CA 1
ATOM 714 C C . ARG A 1 96 ? 6.415 0.204 -23.246 1.00 89.81 96 ARG A C 1
ATOM 716 O O . ARG A 1 96 ? 7.155 0.791 -24.024 1.00 89.81 96 ARG A O 1
ATOM 723 N N . GLU A 1 97 ? 5.129 0.497 -23.085 1.00 90.62 97 GLU A N 1
ATOM 724 C CA . GLU A 1 97 ? 4.443 1.542 -23.850 1.00 90.62 97 GLU A CA 1
ATOM 725 C C . GLU A 1 97 ? 4.729 2.947 -23.299 1.00 90.62 97 GLU A C 1
ATOM 727 O O . GLU A 1 97 ? 4.708 3.926 -24.040 1.00 90.62 97 GLU A O 1
ATOM 732 N N . ILE A 1 98 ? 5.009 3.068 -21.996 1.00 88.44 98 ILE A N 1
ATOM 733 C CA . ILE A 1 98 ? 5.254 4.367 -21.359 1.00 88.44 98 ILE A CA 1
ATOM 734 C C . ILE A 1 98 ? 6.645 4.899 -21.757 1.00 88.44 98 ILE A C 1
ATOM 736 O O . ILE A 1 98 ? 7.655 4.288 -21.394 1.00 88.44 98 ILE A O 1
ATOM 740 N N . PRO A 1 99 ? 6.737 6.060 -22.438 1.00 80.06 99 PRO A N 1
ATOM 741 C CA . PRO A 1 99 ? 8.018 6.680 -22.742 1.00 80.06 99 PRO A CA 1
ATOM 742 C C . PRO A 1 99 ? 8.672 7.189 -21.452 1.00 80.06 99 PRO A C 1
ATOM 744 O O . PRO A 1 99 ? 8.069 7.922 -20.669 1.00 80.06 99 PRO A O 1
ATOM 747 N N . SER A 1 100 ? 9.924 6.797 -21.222 1.00 73.50 100 SER A N 1
ATOM 748 C CA . SER A 1 100 ? 10.683 7.223 -20.049 1.00 73.50 100 SER A CA 1
ATOM 749 C C . SER A 1 100 ? 11.236 8.639 -20.244 1.00 73.50 100 SER A C 1
ATOM 751 O O . SER A 1 100 ? 12.201 8.832 -20.986 1.00 73.50 100 SER A O 1
ATOM 753 N N . GLU A 1 101 ? 10.677 9.620 -19.541 1.00 70.88 101 GLU A N 1
ATOM 754 C CA . GLU A 1 101 ? 11.300 10.934 -19.343 1.00 70.88 101 GLU A CA 1
ATOM 755 C C . GLU A 1 101 ? 11.857 11.032 -17.916 1.00 70.88 101 GLU A C 1
ATOM 757 O O . GLU A 1 101 ? 11.149 10.795 -16.941 1.00 70.88 101 GLU A O 1
ATOM 762 N N . TYR A 1 102 ? 13.147 11.362 -17.787 1.00 56.28 102 TYR A N 1
ATOM 763 C CA . TYR A 1 102 ? 13.864 11.373 -16.501 1.00 56.28 102 TYR A CA 1
ATOM 764 C C . TYR A 1 102 ? 13.397 12.477 -15.542 1.00 56.28 102 TYR A C 1
ATOM 766 O O . TYR A 1 102 ? 13.438 12.304 -14.328 1.00 56.28 102 TYR A O 1
ATOM 774 N N . ALA A 1 103 ? 12.962 13.608 -16.088 1.00 65.06 103 ALA A N 1
ATOM 775 C CA . ALA A 1 103 ? 12.285 14.681 -15.380 1.00 65.06 103 ALA A CA 1
ATOM 776 C C . ALA A 1 103 ? 11.531 15.513 -16.428 1.00 65.06 103 ALA A C 1
ATOM 778 O O . ALA A 1 103 ? 12.106 15.787 -17.490 1.00 65.06 103 ALA A O 1
ATOM 779 N N . PRO A 1 104 ? 10.276 15.921 -16.174 1.00 65.69 104 PRO A N 1
ATOM 780 C CA . PRO A 1 104 ? 9.586 16.837 -17.069 1.00 65.69 104 PRO A CA 1
ATOM 781 C C . PRO A 1 104 ? 10.400 18.129 -17.170 1.00 65.69 104 PRO A C 1
ATOM 783 O O . PRO A 1 104 ? 10.962 18.602 -16.180 1.00 65.69 104 PRO A O 1
ATOM 786 N N . LYS A 1 105 ? 10.495 18.696 -18.376 1.00 65.81 105 LYS A N 1
ATOM 787 C CA . LYS A 1 105 ? 11.186 19.973 -18.583 1.00 65.81 105 LYS A CA 1
ATOM 788 C C . LYS A 1 105 ? 10.442 21.060 -17.809 1.00 65.81 105 LYS A C 1
ATOM 790 O O . LYS A 1 105 ? 9.422 21.561 -18.271 1.00 65.81 105 LYS A O 1
ATOM 795 N N . GLU A 1 106 ? 10.945 21.411 -16.632 1.00 69.38 106 GLU A N 1
ATOM 796 C CA . GLU A 1 106 ? 10.485 22.593 -15.913 1.00 69.38 106 GLU A CA 1
ATOM 797 C C . GLU A 1 106 ? 10.928 23.836 -16.683 1.00 69.38 106 GLU A C 1
ATOM 799 O O . GLU A 1 106 ? 12.123 24.053 -16.909 1.00 69.38 106 GLU A O 1
ATOM 804 N N . ASP A 1 107 ? 9.963 24.664 -17.078 1.00 71.19 107 ASP A N 1
ATOM 805 C CA . ASP A 1 107 ? 10.250 26.006 -17.562 1.00 71.19 107 ASP A CA 1
ATOM 806 C C . ASP A 1 107 ? 10.779 26.841 -16.387 1.00 71.19 107 ASP A C 1
ATOM 808 O O . ASP A 1 107 ? 10.028 27.341 -15.550 1.00 71.19 107 ASP A O 1
ATOM 812 N N . ARG A 1 108 ? 12.108 26.953 -16.295 1.00 71.75 108 ARG A N 1
ATOM 813 C CA . ARG A 1 108 ? 12.793 27.767 -15.280 1.00 71.75 108 ARG A CA 1
ATOM 814 C C .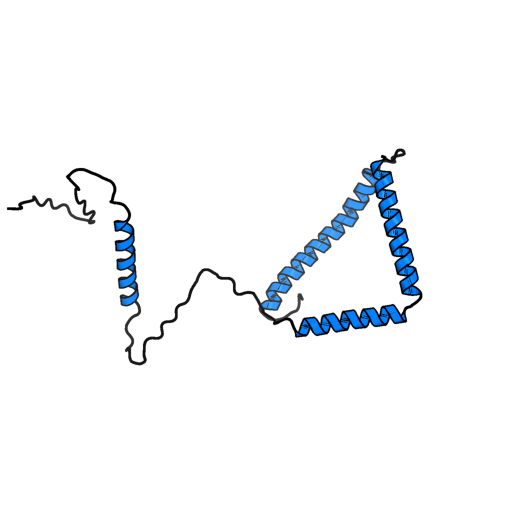 ARG A 1 108 ? 12.839 29.257 -15.647 1.00 71.75 108 ARG A C 1
ATOM 816 O O . ARG A 1 108 ? 13.613 30.001 -15.047 1.00 71.75 108 ARG A O 1
ATOM 823 N N . GLY A 1 109 ? 12.060 29.703 -16.638 1.00 67.31 109 GLY A N 1
ATOM 824 C CA . GLY A 1 109 ? 11.990 31.102 -17.067 1.00 67.31 109 GLY A CA 1
ATOM 825 C C . GLY A 1 109 ? 13.259 31.617 -17.756 1.00 67.31 109 GLY A C 1
ATOM 826 O O . GLY A 1 109 ? 13.424 32.826 -17.919 1.00 67.31 109 GLY A O 1
ATOM 827 N N . ALA A 1 110 ? 14.170 30.723 -18.154 1.00 65.81 110 ALA A N 1
ATOM 828 C CA . ALA A 1 110 ? 15.427 31.056 -18.814 1.00 65.81 110 ALA A CA 1
ATOM 829 C C . ALA A 1 110 ? 15.445 30.490 -20.241 1.00 65.81 110 ALA A C 1
ATOM 831 O O . ALA A 1 110 ? 15.669 29.299 -20.453 1.00 65.81 110 ALA A O 1
ATOM 832 N N . PHE A 1 111 ? 15.235 31.361 -21.230 1.00 71.62 111 PHE A N 1
ATOM 833 C CA . PHE A 1 111 ? 15.350 31.017 -22.646 1.00 71.62 111 PHE A CA 1
ATOM 834 C C . PHE A 1 111 ? 16.766 31.329 -23.135 1.00 71.62 111 PHE A C 1
ATOM 836 O O . PHE A 1 111 ? 17.152 32.490 -23.275 1.00 71.62 111 PHE A O 1
ATOM 843 N N . PHE A 1 112 ? 17.556 30.292 -23.409 1.00 69.81 112 PHE A N 1
ATOM 844 C CA . PHE A 1 112 ? 18.866 30.443 -24.040 1.00 69.81 112 PHE A CA 1
ATOM 845 C C . PHE A 1 112 ? 18.686 30.495 -25.560 1.00 69.81 112 PHE A C 1
ATOM 847 O O . PHE A 1 112 ? 18.593 29.463 -26.221 1.00 69.81 112 PHE A O 1
ATOM 854 N N . THR A 1 113 ? 18.608 31.702 -26.125 1.00 73.94 113 THR A N 1
ATOM 855 C CA . THR A 1 113 ? 18.677 31.882 -27.581 1.00 73.94 113 THR A CA 1
ATOM 856 C C . THR A 1 113 ? 20.139 31.903 -28.025 1.00 73.94 113 THR A C 1
ATOM 858 O O . THR A 1 113 ? 20.870 32.872 -27.817 1.00 73.94 113 THR A O 1
ATOM 861 N N . ASN A 1 114 ? 20.594 30.797 -28.613 1.00 73.12 114 ASN A N 1
ATOM 862 C CA . ASN A 1 114 ? 21.923 30.714 -29.205 1.00 73.12 114 ASN A CA 1
ATOM 863 C C . ASN A 1 114 ? 21.857 31.215 -30.650 1.00 73.12 114 ASN A C 1
ATOM 865 O O . ASN A 1 114 ? 21.545 30.463 -31.570 1.00 73.12 114 ASN A O 1
ATOM 869 N N . HIS A 1 115 ? 22.173 32.491 -30.859 1.00 70.12 115 HIS A N 1
ATOM 870 C CA . HIS A 1 115 ? 22.437 33.009 -32.198 1.00 70.12 115 HIS A CA 1
ATOM 871 C C . HIS A 1 115 ? 23.889 32.700 -32.569 1.00 70.12 115 HIS A C 1
ATOM 873 O O . HIS A 1 115 ? 24.807 33.371 -32.094 1.00 70.12 115 HIS A O 1
ATOM 879 N N . LEU A 1 116 ? 24.109 31.675 -33.398 1.00 72.88 116 LEU A N 1
ATOM 880 C CA . LEU A 1 116 ? 25.406 31.484 -34.044 1.00 72.88 116 LEU A CA 1
ATOM 881 C C . LEU A 1 116 ? 25.531 32.519 -35.175 1.00 72.88 116 LEU A C 1
ATOM 883 O O . LEU A 1 116 ? 24.703 32.505 -36.089 1.00 72.88 116 LEU A O 1
ATOM 887 N N . PRO A 1 117 ? 26.519 33.430 -35.132 1.00 70.75 117 PRO A N 1
ATOM 888 C CA . PRO A 1 117 ? 26.763 34.336 -36.243 1.00 70.75 117 PRO A CA 1
ATOM 889 C C . PRO A 1 117 ? 27.220 33.539 -37.479 1.00 70.75 117 PRO A C 1
ATOM 891 O O . PRO A 1 117 ? 27.907 32.524 -37.326 1.00 70.75 117 PRO A O 1
ATOM 894 N N . PRO A 1 118 ? 26.861 33.976 -38.700 1.00 74.50 118 PRO A N 1
ATOM 895 C CA . PRO A 1 118 ? 27.340 33.346 -39.924 1.00 74.50 118 PRO A CA 1
ATOM 896 C C . PRO A 1 118 ? 28.875 33.336 -39.962 1.00 74.50 118 PRO A C 1
ATOM 898 O O . PRO A 1 118 ? 29.536 34.264 -39.488 1.00 74.50 118 PRO A O 1
ATOM 901 N N . ILE A 1 119 ? 29.428 32.249 -40.503 1.00 61.62 119 ILE A N 1
ATOM 902 C CA . ILE A 1 119 ? 30.866 31.964 -40.561 1.00 61.62 119 ILE A CA 1
ATOM 903 C C . ILE A 1 119 ? 31.563 33.131 -41.279 1.00 61.62 119 ILE A C 1
ATOM 905 O O . ILE A 1 119 ? 31.355 33.333 -42.472 1.00 61.62 119 ILE A O 1
ATOM 909 N N . GLY A 1 120 ? 32.349 33.923 -40.541 1.00 58.44 120 GLY A N 1
ATOM 910 C CA . GLY A 1 120 ? 33.064 35.087 -41.083 1.00 58.44 120 GLY A CA 1
ATOM 911 C C . GLY A 1 120 ? 33.217 36.285 -40.139 1.00 58.44 120 GLY A C 1
ATOM 912 O O . GLY A 1 120 ? 33.966 37.206 -40.455 1.00 58.44 120 GLY A O 1
ATOM 913 N N . VAL A 1 121 ? 32.566 36.298 -38.971 1.00 58.53 121 VAL A N 1
ATOM 914 C CA . VAL A 1 121 ? 32.746 37.392 -38.001 1.00 58.53 121 VAL A CA 1
ATOM 915 C C . VAL A 1 121 ? 33.994 37.140 -37.151 1.00 58.53 121 VAL A C 1
ATOM 917 O O . VAL A 1 121 ? 33.979 36.354 -36.204 1.00 58.53 121 VAL A O 1
ATOM 920 N N . LEU A 1 122 ? 35.085 37.817 -37.519 1.00 55.03 122 LEU A N 1
ATOM 921 C CA . LEU A 1 122 ? 36.297 37.949 -36.714 1.00 55.03 122 LEU A CA 1
ATOM 922 C C . LEU A 1 122 ? 35.949 38.451 -35.303 1.00 55.03 122 LEU A C 1
ATOM 924 O O . LEU A 1 122 ? 35.147 39.355 -35.092 1.00 55.03 122 LEU A O 1
ATOM 928 N N . ILE A 1 123 ? 36.578 37.798 -34.342 1.00 62.31 123 ILE A N 1
ATOM 929 C CA . ILE A 1 123 ? 36.430 37.914 -32.897 1.00 62.31 123 ILE A CA 1
ATOM 930 C C . ILE A 1 123 ? 36.617 39.375 -32.433 1.00 62.31 123 ILE A C 1
ATOM 932 O O . ILE A 1 123 ? 37.753 39.803 -32.273 1.00 62.31 123 ILE A O 1
ATOM 936 N N . ALA A 1 124 ? 35.529 40.130 -32.205 1.00 49.59 124 ALA A N 1
ATOM 937 C CA . ALA A 1 124 ? 35.422 41.257 -31.252 1.00 49.59 124 ALA A CA 1
ATOM 938 C C . ALA A 1 124 ? 34.019 41.922 -31.305 1.00 49.59 124 ALA A C 1
ATOM 940 O O . ALA A 1 124 ? 33.497 42.174 -32.383 1.00 49.59 124 ALA A O 1
ATOM 941 N N . PRO A 1 125 ? 33.442 42.382 -30.179 1.00 55.59 125 PRO A N 1
ATOM 942 C CA . PRO A 1 125 ? 33.069 41.614 -28.998 1.00 55.59 125 PRO A CA 1
ATOM 943 C C . PRO A 1 125 ? 31.554 41.744 -28.674 1.00 55.59 125 PRO A C 1
ATOM 945 O O . PRO A 1 125 ? 30.905 42.750 -28.966 1.00 55.59 125 PRO A O 1
ATOM 948 N N . ARG A 1 126 ? 31.013 40.751 -27.951 1.00 59.88 126 ARG A N 1
ATOM 949 C CA . ARG A 1 126 ? 29.634 40.615 -27.406 1.00 59.88 126 ARG A CA 1
ATOM 950 C C . ARG A 1 126 ? 29.098 41.821 -26.592 1.00 59.88 126 ARG A C 1
ATOM 952 O O . ARG A 1 126 ? 27.958 41.815 -26.144 1.00 59.88 126 ARG A O 1
ATOM 959 N N . ILE A 1 127 ? 29.909 42.858 -26.404 1.00 58.56 127 ILE A N 1
ATOM 960 C CA . ILE A 1 127 ? 29.682 44.016 -25.531 1.00 58.56 127 ILE A CA 1
ATOM 961 C C . ILE A 1 127 ? 28.908 45.141 -26.244 1.00 58.56 127 ILE A C 1
ATOM 963 O O . ILE A 1 127 ? 28.110 45.815 -25.601 1.00 58.56 127 ILE A O 1
ATOM 967 N N . TRP A 1 128 ? 29.060 45.320 -27.565 1.00 47.69 128 TRP A N 1
ATOM 968 C CA . TRP A 1 128 ? 28.370 46.404 -28.298 1.00 47.69 128 TRP A CA 1
ATOM 969 C C . TRP A 1 128 ? 26.942 46.046 -28.727 1.00 47.69 128 TRP A C 1
ATOM 971 O O . TRP A 1 128 ? 26.085 46.923 -28.830 1.00 47.69 128 TRP A O 1
ATOM 981 N N . ALA A 1 129 ? 26.658 44.754 -28.917 1.00 56.03 129 ALA A N 1
ATOM 982 C CA . ALA A 1 129 ? 25.309 44.281 -29.228 1.00 56.03 129 ALA A CA 1
ATOM 983 C C . ALA A 1 129 ? 24.365 44.398 -28.014 1.00 56.03 129 ALA A C 1
ATOM 985 O O . ALA A 1 129 ? 23.205 44.766 -28.170 1.00 56.03 129 ALA A O 1
ATOM 986 N N . PHE A 1 130 ? 24.870 44.164 -26.795 1.00 56.69 130 PHE A N 1
ATOM 987 C CA . PHE A 1 130 ? 24.069 44.246 -25.566 1.00 56.69 130 PHE A CA 1
ATOM 988 C C . PHE A 1 130 ? 23.749 45.695 -25.143 1.00 56.69 130 PHE A C 1
ATOM 990 O O . PHE A 1 130 ? 22.728 45.942 -24.501 1.00 56.69 130 PHE A O 1
ATOM 997 N N . ASP A 1 131 ? 24.584 46.676 -25.512 1.00 56.44 131 ASP A N 1
ATOM 998 C CA . ASP A 1 131 ? 24.322 48.097 -25.213 1.00 56.44 131 ASP A CA 1
ATOM 999 C C . ASP A 1 131 ? 23.192 48.687 -26.078 1.00 56.44 131 ASP A C 1
ATOM 1001 O O . ASP A 1 131 ? 22.409 49.519 -25.609 1.00 56.44 131 ASP A O 1
ATOM 1005 N N . SER A 1 132 ? 23.052 48.223 -27.324 1.00 56.50 132 SER A N 1
ATOM 1006 C CA . SER A 1 132 ? 22.024 48.738 -28.243 1.00 56.50 132 SER A CA 1
ATOM 1007 C C . SER A 1 132 ? 20.602 48.325 -27.840 1.00 56.50 132 SER A C 1
ATOM 1009 O O . SER A 1 132 ? 19.667 49.108 -28.013 1.00 56.50 132 SER A O 1
ATOM 1011 N N . ASP A 1 133 ? 20.433 47.151 -27.224 1.00 57.72 133 ASP A N 1
ATOM 1012 C CA . ASP A 1 133 ? 19.123 46.664 -26.767 1.00 57.72 133 ASP A CA 1
ATOM 1013 C C . ASP A 1 133 ? 18.650 47.372 -25.480 1.00 57.72 133 ASP A C 1
ATOM 1015 O O . ASP A 1 133 ? 17.489 47.773 -25.337 1.00 57.72 133 ASP A O 1
ATOM 1019 N N . ARG A 1 134 ? 19.584 47.680 -24.567 1.00 54.12 134 ARG A N 1
ATOM 1020 C CA . ARG A 1 134 ? 19.269 48.377 -23.306 1.00 54.12 134 ARG A CA 1
ATOM 1021 C C . ARG A 1 134 ? 18.729 49.800 -23.534 1.00 54.12 134 ARG A C 1
ATOM 1023 O O . ARG A 1 134 ? 17.878 50.274 -22.777 1.00 54.12 134 ARG A O 1
ATOM 1030 N N . LYS A 1 135 ? 19.177 50.477 -24.600 1.00 53.34 135 LYS A N 1
ATOM 1031 C CA . LYS A 1 135 ? 18.700 51.818 -24.992 1.00 53.34 135 LYS A CA 1
ATOM 1032 C C . LYS A 1 135 ? 17.304 51.792 -25.632 1.00 53.34 135 LYS A C 1
ATOM 1034 O O . LYS A 1 135 ? 16.522 52.717 -25.404 1.00 53.34 135 LYS A O 1
ATOM 1039 N N . GLY A 1 136 ? 16.955 50.728 -26.360 1.00 53.09 136 GLY A N 1
ATOM 1040 C CA . GLY A 1 136 ? 15.634 50.561 -26.980 1.00 53.09 136 GLY A CA 1
ATOM 1041 C C . GLY A 1 136 ? 14.505 50.321 -25.969 1.00 53.09 136 GLY A C 1
ATOM 1042 O O . GLY A 1 136 ? 13.404 50.859 -26.122 1.00 53.09 136 GLY A O 1
ATOM 1043 N N . ILE A 1 137 ? 14.787 49.573 -24.899 1.00 57.59 137 ILE A N 1
ATOM 1044 C CA . ILE A 1 137 ? 13.797 49.233 -23.862 1.00 57.59 137 ILE A CA 1
ATOM 1045 C C . ILE A 1 137 ? 13.486 50.444 -22.964 1.00 57.59 137 ILE A C 1
ATOM 1047 O O . ILE A 1 137 ? 12.319 50.713 -22.669 1.00 57.59 137 ILE A O 1
ATOM 1051 N N . SER A 1 138 ? 14.496 51.247 -22.612 1.00 54.78 138 SER A N 1
ATOM 1052 C CA . SER A 1 138 ? 14.309 52.455 -21.789 1.00 54.78 138 SER A CA 1
ATOM 1053 C C . SER A 1 138 ? 13.448 53.526 -22.486 1.00 54.78 138 SER A C 1
ATOM 1055 O O . SER A 1 138 ? 12.565 54.132 -21.873 1.00 54.78 138 SER A O 1
ATOM 1057 N N . ALA A 1 139 ? 13.604 53.702 -23.804 1.00 51.34 139 ALA A N 1
ATOM 1058 C CA . ALA A 1 139 ? 12.826 54.681 -24.569 1.00 51.34 139 ALA A CA 1
ATOM 1059 C C . ALA A 1 139 ? 11.338 54.304 -24.730 1.00 51.34 139 ALA A C 1
ATOM 1061 O O . ALA A 1 139 ? 10.491 55.180 -24.928 1.00 51.34 139 ALA A O 1
ATOM 1062 N N . ARG A 1 140 ? 10.996 53.011 -24.632 1.00 52.59 140 ARG A N 1
ATOM 1063 C CA . ARG A 1 140 ? 9.619 52.519 -24.807 1.00 52.59 140 ARG A CA 1
ATOM 1064 C C . ARG A 1 140 ? 8.784 52.613 -23.526 1.00 52.59 140 ARG A C 1
ATOM 1066 O O . ARG A 1 140 ? 7.571 52.790 -23.614 1.00 52.59 140 ARG A O 1
ATOM 1073 N N . ILE A 1 141 ? 9.420 52.569 -22.354 1.00 54.25 141 ILE A N 1
ATOM 1074 C CA . ILE A 1 141 ? 8.738 52.669 -21.052 1.00 54.25 141 ILE A CA 1
ATOM 1075 C C . ILE A 1 141 ? 8.363 54.128 -20.723 1.00 54.25 141 ILE A C 1
ATOM 1077 O O . ILE A 1 141 ? 7.315 54.374 -20.133 1.00 54.25 141 ILE A O 1
ATOM 1081 N N . SER A 1 142 ? 9.130 55.114 -21.201 1.00 48.38 142 SER A N 1
ATOM 1082 C CA . SER A 1 142 ? 8.859 56.538 -20.930 1.00 48.38 142 SER A CA 1
ATOM 1083 C C . SER A 1 142 ? 7.696 57.138 -21.751 1.00 48.38 142 SER A C 1
ATOM 1085 O O . SER A 1 142 ? 7.070 58.109 -21.333 1.00 48.38 142 SER A O 1
ATOM 1087 N N . ARG A 1 143 ? 7.307 56.539 -22.891 1.00 48.34 143 ARG A N 1
ATOM 1088 C CA . ARG A 1 143 ? 6.177 57.042 -23.710 1.00 48.34 143 ARG A CA 1
ATOM 1089 C C . ARG A 1 143 ? 4.784 56.616 -23.236 1.00 48.34 143 ARG A C 1
ATOM 1091 O O . ARG A 1 143 ? 3.802 57.080 -23.807 1.00 48.34 143 ARG A O 1
ATOM 1098 N N . ARG A 1 144 ? 4.659 55.751 -22.222 1.00 49.16 144 ARG A N 1
ATOM 1099 C CA . ARG A 1 144 ? 3.347 55.240 -21.769 1.00 49.16 144 ARG A CA 1
ATOM 1100 C C . ARG A 1 144 ? 2.702 56.077 -20.650 1.00 49.16 144 ARG A C 1
ATOM 1102 O O . ARG A 1 144 ? 1.579 55.782 -20.267 1.00 49.16 144 ARG A O 1
ATOM 1109 N N . HIS A 1 145 ? 3.361 57.132 -20.161 1.00 48.25 145 HIS A N 1
ATOM 1110 C CA . HIS A 1 145 ? 2.909 57.871 -18.971 1.00 48.25 145 HIS A CA 1
ATOM 1111 C C . HIS A 1 145 ? 2.643 59.373 -19.158 1.00 48.25 145 HIS A C 1
ATOM 1113 O O . HIS A 1 145 ? 2.595 60.102 -18.175 1.00 48.25 145 HIS A O 1
ATOM 1119 N N . LEU A 1 146 ? 2.427 59.851 -20.387 1.00 51.19 146 LEU A N 1
ATOM 1120 C CA . LEU A 1 146 ? 2.082 61.255 -20.658 1.00 51.19 146 LEU A CA 1
ATOM 1121 C C . LEU A 1 146 ? 1.098 61.349 -21.832 1.00 51.19 146 LEU A C 1
ATOM 1123 O O . LEU A 1 146 ? 1.460 61.794 -22.909 1.00 51.19 146 LEU A O 1
ATOM 1127 N N . ASN A 1 147 ? -0.142 60.899 -21.635 1.00 43.56 147 ASN A N 1
ATOM 1128 C CA . ASN A 1 147 ? -1.276 61.253 -22.506 1.00 43.56 147 ASN A CA 1
ATOM 1129 C C . ASN A 1 147 ? -2.552 61.465 -21.676 1.00 43.56 147 ASN A C 1
ATOM 1131 O O . ASN A 1 147 ? -3.637 61.009 -22.017 1.00 43.56 147 ASN A O 1
ATOM 1135 N N . HIS A 1 148 ? -2.399 62.176 -20.560 1.00 46.12 148 HIS A N 1
ATOM 1136 C CA . HIS A 1 148 ? -3.504 62.817 -19.862 1.00 46.12 148 HIS A CA 1
ATOM 1137 C C . HIS A 1 148 ? -3.004 64.170 -19.349 1.00 46.12 148 HIS A C 1
ATOM 1139 O O . HIS A 1 148 ? -2.373 64.233 -18.302 1.00 46.12 148 HIS A O 1
ATOM 1145 N N . CYS A 1 149 ? -3.194 65.226 -20.143 1.00 43.50 149 CYS A N 1
ATOM 1146 C CA . CYS A 1 149 ? -3.522 66.572 -19.666 1.00 43.50 149 CYS A CA 1
ATOM 1147 C C . CYS A 1 149 ? -3.762 67.512 -20.854 1.00 43.50 149 CYS A C 1
ATOM 1149 O O . CYS A 1 149 ? -2.903 67.744 -21.699 1.00 43.50 149 CYS A O 1
ATOM 1151 N N . ASN A 1 150 ? -4.991 68.011 -20.874 1.00 41.53 150 ASN A N 1
ATOM 1152 C CA . ASN A 1 150 ? -5.512 69.127 -21.638 1.00 41.53 150 ASN A CA 1
ATOM 1153 C C . ASN A 1 150 ? -4.777 70.430 -21.264 1.00 41.53 150 ASN A C 1
ATOM 1155 O O . ASN A 1 150 ? -4.427 70.620 -20.101 1.00 41.53 150 ASN A O 1
ATOM 1159 N N . GLY A 1 151 ? -4.635 71.346 -22.220 1.00 43.84 151 GLY A N 1
ATOM 1160 C CA . GLY A 1 151 ? -4.298 72.742 -21.943 1.00 43.84 151 GLY A CA 1
ATOM 1161 C C . GLY A 1 151 ? -2.799 73.034 -21.908 1.00 43.84 151 GLY A C 1
ATOM 1162 O O . GLY A 1 151 ? -2.004 72.319 -21.311 1.00 43.84 151 GLY A O 1
ATOM 1163 N N . GLY A 1 152 ? -2.413 74.098 -22.609 1.00 53.78 152 GLY A N 1
ATOM 1164 C CA . GLY A 1 152 ? -1.029 74.434 -22.916 1.00 53.78 152 GLY A CA 1
ATOM 1165 C C . GLY A 1 152 ? -0.097 74.574 -21.708 1.00 53.78 152 GLY A C 1
ATOM 1166 O O . GLY A 1 152 ? -0.496 75.030 -20.639 1.00 53.78 152 GLY A O 1
ATOM 1167 N N . LYS A 1 153 ? 1.184 74.285 -21.993 1.00 49.72 153 LYS A N 1
ATOM 1168 C CA . LYS A 1 153 ? 2.405 74.324 -21.157 1.00 49.72 153 LYS A CA 1
ATOM 1169 C C . LYS A 1 153 ? 2.840 72.959 -20.614 1.00 49.72 153 LYS A C 1
ATOM 1171 O O . LYS A 1 153 ? 2.625 72.623 -19.457 1.00 49.72 153 LYS A O 1
ATOM 1176 N N . THR A 1 154 ? 3.588 72.223 -21.436 1.00 43.97 154 THR A N 1
ATOM 1177 C CA . THR A 1 154 ? 4.411 71.092 -20.983 1.00 43.97 154 THR A CA 1
ATOM 1178 C C . THR A 1 154 ? 5.856 71.562 -20.840 1.00 43.97 154 THR A C 1
ATOM 1180 O O . THR A 1 154 ? 6.535 71.862 -21.819 1.00 43.97 154 THR A O 1
ATOM 1183 N N . ILE A 1 155 ? 6.306 71.677 -19.594 1.00 53.25 155 ILE A N 1
ATOM 1184 C CA . ILE A 1 155 ? 7.669 72.059 -19.228 1.00 53.25 155 ILE A CA 1
ATOM 1185 C C . ILE A 1 155 ? 8.553 70.807 -19.329 1.00 53.25 155 ILE A C 1
ATOM 1187 O O . ILE A 1 155 ? 8.339 69.827 -18.620 1.00 53.25 155 ILE A O 1
ATOM 1191 N N . LEU A 1 156 ? 9.536 70.831 -20.231 1.00 44.41 156 LEU A N 1
ATOM 1192 C CA . LEU A 1 156 ? 10.553 69.787 -20.383 1.00 44.41 156 LEU A CA 1
ATOM 1193 C C . LEU A 1 156 ? 11.590 69.901 -19.256 1.00 44.41 156 LEU A C 1
ATOM 1195 O O . LEU A 1 156 ? 12.432 70.796 -19.274 1.00 44.41 156 LEU A O 1
ATOM 1199 N N . TYR A 1 157 ? 11.565 68.971 -18.301 1.00 40.62 157 TYR A N 1
ATOM 1200 C CA . TYR A 1 157 ? 12.639 68.812 -17.320 1.00 40.62 157 TYR A CA 1
ATOM 1201 C C . TYR A 1 157 ? 13.612 67.724 -17.787 1.00 40.62 157 TYR A C 1
ATOM 1203 O O . TYR A 1 157 ? 13.370 66.529 -17.637 1.00 40.62 157 TYR A O 1
ATOM 1211 N N . LEU A 1 158 ? 14.740 68.147 -18.358 1.00 43.91 158 LEU A N 1
ATOM 1212 C CA . LEU A 1 158 ? 15.914 67.298 -18.549 1.00 43.91 158 LEU A CA 1
ATOM 1213 C C . LEU A 1 158 ? 16.645 67.182 -17.207 1.00 43.91 158 LEU A C 1
ATOM 1215 O O . LEU A 1 158 ? 17.448 68.042 -16.850 1.00 43.91 158 LEU A O 1
ATOM 1219 N N . SER A 1 159 ? 16.379 66.107 -16.463 1.00 43.16 159 SER A N 1
ATOM 1220 C CA . SER A 1 159 ? 17.216 65.718 -15.324 1.00 43.16 159 SER A CA 1
ATOM 1221 C C . SER A 1 159 ? 18.507 65.096 -15.852 1.00 43.16 159 SER A C 1
ATOM 1223 O O . SER A 1 159 ? 18.638 63.876 -15.967 1.00 43.16 159 SER A O 1
ATOM 1225 N N . ARG A 1 160 ? 19.453 65.953 -16.241 1.00 44.28 160 ARG A N 1
ATOM 1226 C CA . ARG A 1 160 ? 20.824 65.562 -16.563 1.00 44.28 160 ARG A CA 1
ATOM 1227 C C . ARG A 1 160 ? 21.685 65.857 -15.340 1.00 44.28 160 ARG A C 1
ATOM 1229 O O . ARG A 1 160 ? 21.787 67.003 -14.912 1.00 44.28 160 ARG A O 1
ATOM 1236 N N . GLY A 1 161 ? 22.255 64.799 -14.769 1.00 47.56 161 GLY A N 1
ATOM 1237 C CA . GLY A 1 161 ? 23.222 64.898 -13.685 1.00 47.56 161 GLY A CA 1
ATOM 1238 C C . GLY A 1 161 ? 24.368 65.835 -14.064 1.00 47.56 161 GLY A C 1
ATOM 1239 O O . GLY A 1 161 ? 24.922 65.732 -15.158 1.00 47.56 161 GLY A O 1
ATOM 1240 N N . ASN A 1 162 ? 24.696 66.706 -13.113 1.00 45.00 162 ASN A N 1
ATOM 1241 C CA . ASN A 1 162 ? 25.830 67.626 -13.062 1.00 45.00 162 ASN A CA 1
ATOM 1242 C C . ASN A 1 162 ? 25.800 68.836 -14.013 1.00 45.00 162 ASN A C 1
ATOM 1244 O O . ASN A 1 162 ? 26.131 68.752 -15.192 1.00 45.00 162 ASN A O 1
ATOM 1248 N N . GLY A 1 163 ? 25.540 70.007 -13.416 1.00 41.22 163 GLY A N 1
ATOM 1249 C CA . GLY A 1 163 ? 25.955 71.312 -13.938 1.00 41.22 163 GLY A CA 1
ATOM 1250 C C . GLY A 1 163 ? 24.805 72.220 -14.370 1.00 41.22 163 GLY A C 1
ATOM 1251 O O . GLY A 1 163 ? 24.311 72.125 -15.489 1.00 41.22 163 GLY A O 1
ATOM 1252 N N . LEU A 1 164 ? 24.425 73.157 -13.493 1.00 42.00 164 LEU A N 1
ATOM 1253 C CA . LEU A 1 164 ? 23.503 74.255 -13.792 1.00 42.00 164 LEU A CA 1
ATOM 1254 C C . LEU A 1 164 ? 23.995 75.084 -14.990 1.00 42.00 164 LEU A C 1
ATOM 1256 O O . LEU A 1 164 ? 24.974 75.818 -14.864 1.00 42.00 164 LEU A O 1
ATOM 1260 N N . ARG A 1 165 ? 23.254 75.085 -16.104 1.00 43.31 165 ARG A N 1
ATOM 1261 C CA . ARG A 1 165 ? 23.251 76.209 -17.055 1.00 43.31 165 ARG A CA 1
ATOM 1262 C C . ARG A 1 165 ? 21.829 76.488 -17.540 1.00 43.31 165 ARG A C 1
ATOM 1264 O O . ARG A 1 165 ? 21.228 75.712 -18.272 1.00 43.31 165 ARG A O 1
ATOM 1271 N N . ARG A 1 166 ? 21.305 77.629 -17.088 1.00 42.09 166 ARG A N 1
ATOM 1272 C CA . ARG A 1 166 ? 20.051 78.267 -17.501 1.00 42.09 166 ARG A CA 1
ATOM 1273 C C . ARG A 1 166 ? 20.244 78.823 -18.917 1.00 42.09 166 ARG A C 1
ATOM 1275 O O . ARG A 1 166 ? 20.994 79.781 -19.069 1.00 42.09 166 ARG A O 1
ATOM 1282 N N . TRP A 1 167 ? 19.566 78.270 -19.923 1.00 38.59 167 TRP A N 1
ATOM 1283 C CA . TRP A 1 167 ? 19.460 78.910 -21.239 1.00 38.59 167 TRP A CA 1
ATOM 12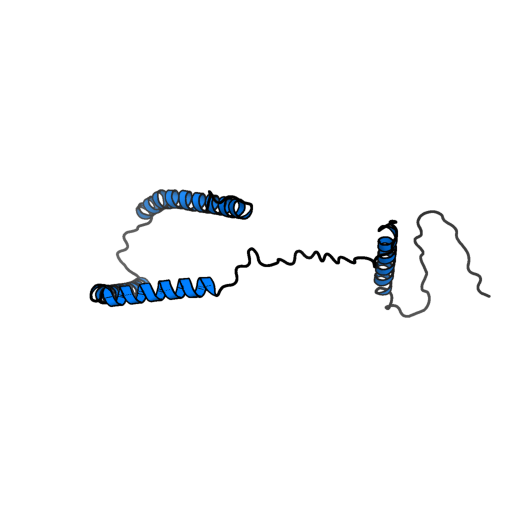84 C C . TRP A 1 167 ? 18.016 79.304 -21.535 1.00 38.59 167 TRP A C 1
ATOM 1286 O O . TRP A 1 167 ? 17.083 78.511 -21.453 1.00 38.59 167 TRP A O 1
ATOM 1296 N N . ARG A 1 168 ? 17.887 80.606 -21.780 1.00 46.78 168 ARG A N 1
ATOM 1297 C CA . ARG A 1 168 ? 16.690 81.396 -22.044 1.00 46.78 168 ARG A CA 1
ATOM 1298 C C . ARG A 1 168 ? 16.263 81.166 -23.496 1.00 46.78 168 ARG A C 1
ATOM 1300 O O . ARG A 1 168 ? 17.090 81.212 -24.397 1.00 46.78 168 ARG A O 1
ATOM 1307 N N . THR A 1 169 ? 14.977 80.911 -23.688 1.00 55.66 169 THR A N 1
ATOM 1308 C CA . THR A 1 169 ? 14.282 80.837 -24.978 1.00 55.66 169 THR A CA 1
ATOM 1309 C C . THR A 1 169 ? 14.461 82.113 -25.800 1.00 55.66 169 THR A C 1
ATOM 1311 O O . THR A 1 169 ? 14.238 83.196 -25.260 1.00 55.66 169 THR A O 1
ATOM 1314 N N . LEU A 1 170 ? 14.731 81.978 -27.099 1.00 43.91 170 LEU A N 1
ATOM 1315 C CA . LEU A 1 170 ? 14.322 82.931 -28.136 1.00 43.91 170 LEU A CA 1
ATOM 1316 C C . LEU A 1 170 ? 13.963 82.120 -29.390 1.00 43.91 170 LEU A C 1
ATOM 1318 O O . LEU A 1 170 ? 14.838 81.645 -30.104 1.00 43.91 170 LEU A O 1
ATOM 1322 N N . LEU A 1 171 ? 12.660 81.912 -29.583 1.00 38.91 171 LEU A N 1
ATOM 1323 C CA . LEU A 1 171 ? 12.052 81.651 -30.883 1.00 38.91 171 LEU A CA 1
ATOM 1324 C C . LEU A 1 171 ? 11.569 83.012 -31.388 1.00 38.91 171 LEU A C 1
ATOM 1326 O O . LEU A 1 171 ? 10.707 83.627 -30.756 1.00 38.91 171 LEU A O 1
ATOM 1330 N N . GLY A 1 172 ? 12.186 83.461 -32.473 1.00 34.25 172 GLY A N 1
ATOM 1331 C CA . GLY A 1 172 ? 11.629 84.338 -33.492 1.00 34.25 172 GLY A CA 1
ATOM 1332 C C . GLY A 1 172 ? 11.892 83.644 -34.816 1.00 34.25 172 GLY A C 1
ATOM 1333 O O . GLY A 1 172 ? 13.053 83.205 -34.982 1.00 34.25 172 GLY A O 1
#